Protein AF-A0A2N2HYA9-F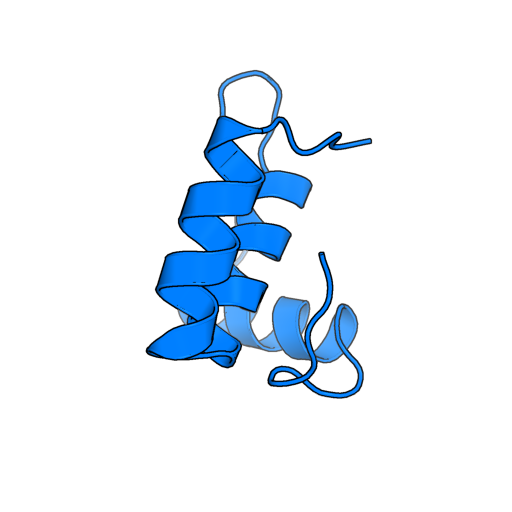1 (afdb_monomer)

Secondary structure (DSSP, 8-state):
-----HHHHHHHHHHHTT-HHHHHHHHHHHHH--TTS-----SS-HHHHHHHHHHHH-SSTTS---

Sequence (66 aa):
MFKPNRKFKRNYDRLYRKDPAAANVFLMLAELADENGEVKLVTPFPEEEIQRLMVTRFDDPRRYSL

Mean predicted aligned error: 2.93 Å

Radius of gyration: 11.89 Å; Cα contacts (8 Å, |Δi|>4): 47; chains: 1; bounding box: 29×19×29 Å

Structure (mmCIF, N/CA/C/O backbone):
data_AF-A0A2N2HYA9-F1
#
_entry.id   AF-A0A2N2HYA9-F1
#
loop_
_atom_site.group_PDB
_atom_site.id
_atom_site.type_symbol
_atom_site.label_atom_id
_atom_site.label_alt_id
_atom_site.label_comp_id
_atom_site.label_asym_id
_atom_site.label_entity_id
_atom_site.label_seq_id
_atom_site.pdbx_PDB_ins_code
_atom_site.Cartn_x
_atom_site.Cartn_y
_atom_site.Cartn_z
_atom_site.occupancy
_atom_site.B_iso_or_equiv
_atom_site.auth_seq_id
_atom_site.auth_comp_id
_atom_site.auth_asym_id
_atom_site.auth_atom_id
_atom_site.pdbx_PDB_model_num
ATOM 1 N N . MET A 1 1 ? 8.357 -5.946 9.983 1.00 68.31 1 MET A N 1
ATOM 2 C CA . MET A 1 1 ? 6.974 -6.388 9.691 1.00 68.31 1 MET A CA 1
ATOM 3 C C . MET A 1 1 ? 6.019 -5.307 10.167 1.00 68.31 1 MET A C 1
ATOM 5 O O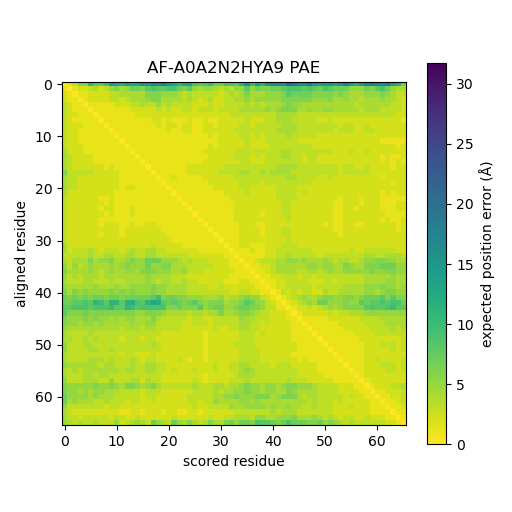 . MET A 1 1 ? 5.989 -5.024 11.362 1.00 68.31 1 MET A O 1
ATOM 9 N N . PHE A 1 2 ? 5.313 -4.664 9.237 1.00 85.75 2 PHE A N 1
ATOM 10 C CA . PHE A 1 2 ? 4.361 -3.595 9.532 1.00 85.75 2 PHE A CA 1
ATOM 11 C C . PHE A 1 2 ? 3.199 -4.119 10.393 1.00 85.75 2 PHE A C 1
ATOM 13 O O . PHE A 1 2 ? 2.660 -5.193 10.132 1.00 85.75 2 PHE A O 1
ATOM 20 N N . LYS A 1 3 ? 2.828 -3.376 11.443 1.00 91.06 3 LYS A N 1
ATOM 21 C CA . LYS A 1 3 ? 1.667 -3.680 12.292 1.00 91.06 3 LYS A CA 1
ATOM 22 C C . LYS A 1 3 ? 0.711 -2.485 12.274 1.00 91.06 3 LYS A C 1
ATOM 24 O O . LYS A 1 3 ? 1.020 -1.461 12.890 1.00 91.06 3 LYS A O 1
ATOM 29 N N . PRO A 1 4 ? -0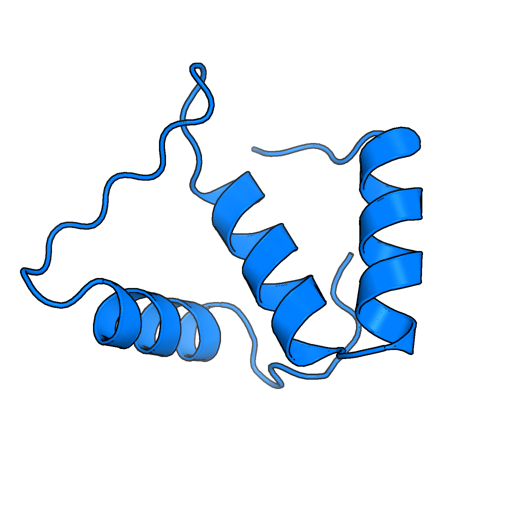.443 -2.582 11.593 1.00 92.25 4 PRO A N 1
ATOM 30 C CA . PRO A 1 4 ? -1.369 -1.466 11.480 1.00 92.25 4 PRO A CA 1
ATOM 31 C C . PRO A 1 4 ? -1.967 -1.110 12.845 1.00 92.25 4 PRO A C 1
ATOM 33 O O . PRO A 1 4 ? -2.512 -1.954 13.554 1.00 92.25 4 PRO A O 1
ATOM 36 N N . ASN A 1 5 ? -1.902 0.170 13.213 1.00 95.25 5 ASN A N 1
ATOM 37 C CA . ASN A 1 5 ? -2.565 0.678 14.413 1.00 95.25 5 ASN A CA 1
ATOM 38 C C . ASN A 1 5 ? -4.032 1.066 14.129 1.00 95.25 5 ASN A C 1
ATOM 40 O O . ASN A 1 5 ? -4.482 1.140 12.983 1.00 95.25 5 ASN A O 1
ATOM 44 N N . ARG A 1 6 ? -4.798 1.376 15.185 1.00 96.94 6 ARG A N 1
ATOM 45 C CA . ARG A 1 6 ? -6.225 1.741 15.068 1.00 96.94 6 ARG A CA 1
ATOM 46 C C . ARG A 1 6 ? -6.472 2.932 14.131 1.00 96.94 6 ARG A C 1
ATOM 48 O O . ARG A 1 6 ? -7.493 2.969 13.443 1.00 96.94 6 ARG A O 1
ATOM 55 N N . LYS A 1 7 ? -5.560 3.910 14.102 1.00 96.81 7 LYS A N 1
ATOM 56 C CA . LYS A 1 7 ? -5.663 5.084 13.221 1.00 96.81 7 LYS A CA 1
ATOM 57 C C . LYS A 1 7 ? -5.473 4.677 11.759 1.00 96.81 7 LYS A C 1
ATOM 59 O O . LYS A 1 7 ? -6.261 5.111 10.923 1.00 96.81 7 LYS A O 1
ATOM 64 N N . PHE A 1 8 ? -4.487 3.825 11.479 1.00 96.81 8 PHE A N 1
ATOM 65 C CA . PHE A 1 8 ? -4.232 3.276 10.151 1.00 96.81 8 PHE A CA 1
ATOM 66 C C . PHE A 1 8 ? -5.441 2.497 9.640 1.00 96.81 8 PHE A C 1
ATOM 68 O O . PHE A 1 8 ? -5.963 2.824 8.578 1.00 96.81 8 PHE A O 1
ATOM 75 N N . LYS A 1 9 ? -5.962 1.563 10.448 1.00 97.25 9 LYS A N 1
ATOM 76 C CA . LYS A 1 9 ? -7.139 0.764 10.085 1.00 97.25 9 LYS A CA 1
ATOM 77 C C . LYS A 1 9 ? -8.340 1.627 9.719 1.00 97.25 9 LYS A C 1
ATOM 79 O O . LYS A 1 9 ? -8.934 1.454 8.666 1.00 97.25 9 LYS A O 1
ATOM 84 N N . ARG A 1 10 ? -8.634 2.648 10.527 1.00 97.94 10 ARG A N 1
ATOM 85 C CA . ARG A 1 10 ? -9.723 3.588 10.231 1.00 97.94 10 ARG A CA 1
ATOM 86 C C . ARG A 1 10 ? -9.523 4.328 8.903 1.00 97.94 10 ARG A C 1
ATOM 88 O O . ARG A 1 10 ? -10.504 4.607 8.219 1.00 97.94 10 ARG A O 1
ATOM 95 N N . ASN A 1 11 ? -8.291 4.711 8.571 1.00 97.88 11 ASN A N 1
ATOM 96 C C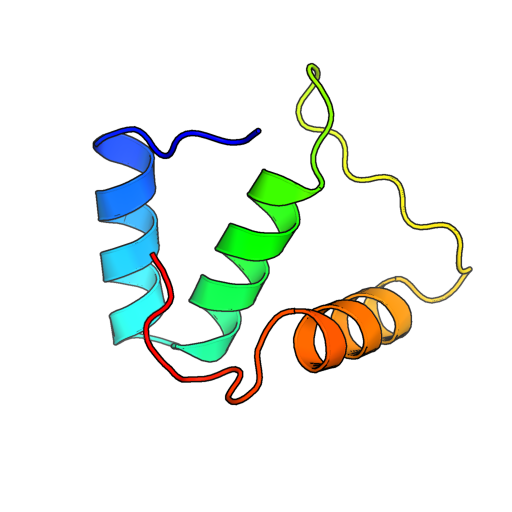A . ASN A 1 11 ? -7.996 5.394 7.311 1.00 97.88 11 ASN A CA 1
ATOM 97 C C . ASN A 1 11 ? -8.120 4.438 6.122 1.00 97.88 11 ASN A C 1
ATOM 99 O O . ASN A 1 11 ? -8.757 4.803 5.136 1.00 97.88 11 ASN A O 1
ATOM 103 N N . TYR A 1 12 ? -7.597 3.219 6.256 1.00 98.06 12 TYR A N 1
ATOM 104 C CA . TYR A 1 12 ? -7.749 2.158 5.267 1.00 98.06 12 TYR A CA 1
ATOM 105 C C . TYR A 1 12 ? -9.229 1.849 5.013 1.00 98.06 12 TYR A C 1
ATOM 107 O O . TYR A 1 12 ? -9.668 1.960 3.879 1.00 98.06 12 TYR A O 1
ATOM 115 N N . ASP A 1 13 ? -10.035 1.595 6.050 1.00 98.12 13 ASP A N 1
ATOM 116 C CA . ASP A 1 13 ? -11.466 1.276 5.905 1.00 98.12 13 ASP A CA 1
ATOM 117 C C . ASP A 1 13 ? -12.241 2.394 5.192 1.00 98.12 13 ASP A C 1
ATOM 119 O O . ASP A 1 13 ? -13.139 2.146 4.385 1.00 98.12 13 ASP A O 1
ATOM 123 N N . ARG A 1 14 ? -11.905 3.655 5.492 1.00 98.12 14 ARG A N 1
ATOM 124 C CA . ARG A 1 14 ? -12.504 4.822 4.828 1.00 98.12 14 ARG A CA 1
ATOM 125 C C . ARG A 1 14 ? -12.108 4.908 3.360 1.00 98.12 14 ARG A C 1
ATOM 127 O O . ARG A 1 14 ? -12.953 5.276 2.549 1.00 98.12 14 ARG A O 1
ATOM 134 N N . LEU A 1 15 ? -10.849 4.620 3.041 1.00 97.94 15 LEU A N 1
ATOM 135 C CA . LEU A 1 15 ? -10.348 4.628 1.672 1.00 97.94 15 LEU A CA 1
ATOM 136 C C . LEU A 1 15 ? -10.931 3.455 0.880 1.00 97.94 15 LEU A C 1
ATOM 138 O O . LEU A 1 15 ? -11.450 3.675 -0.204 1.00 97.94 15 LEU A O 1
ATOM 142 N N . TYR A 1 16 ? -10.978 2.262 1.471 1.00 98.06 16 TYR A N 1
ATOM 143 C CA . TYR A 1 16 ? -11.478 1.035 0.852 1.00 98.06 16 TYR A CA 1
ATOM 144 C C . TYR A 1 16 ? -12.935 1.165 0.401 1.00 98.06 16 TYR A C 1
ATOM 146 O O . TYR A 1 16 ? -13.299 0.728 -0.683 1.00 98.06 16 TYR A O 1
ATOM 154 N N . ARG A 1 17 ? -13.777 1.837 1.199 1.00 97.56 17 ARG A N 1
ATOM 155 C CA . ARG A 1 17 ? -15.174 2.125 0.824 1.00 97.56 17 ARG A CA 1
ATOM 156 C C . ARG A 1 17 ? -15.311 3.036 -0.397 1.00 97.56 17 ARG A C 1
ATOM 158 O O . ARG A 1 17 ? -16.366 3.026 -1.019 1.00 97.56 17 ARG A O 1
ATOM 165 N N . LYS A 1 18 ? -14.304 3.863 -0.687 1.00 97.94 18 LYS A N 1
ATOM 166 C CA . LYS A 1 18 ? -14.290 4.766 -1.846 1.00 97.94 18 LYS A CA 1
ATOM 167 C C . LYS A 1 18 ? -13.641 4.099 -3.052 1.00 97.94 18 LYS A C 1
ATOM 169 O O . LYS A 1 18 ? -14.190 4.152 -4.143 1.00 97.94 18 LYS A O 1
ATOM 174 N N . ASP A 1 19 ? -12.482 3.494 -2.825 1.00 97.75 19 ASP A N 1
ATOM 175 C CA . ASP A 1 19 ? -11.679 2.805 -3.821 1.00 97.75 19 ASP A CA 1
ATOM 176 C C . ASP A 1 19 ? -10.893 1.665 -3.138 1.00 97.75 19 ASP A C 1
ATOM 178 O O . ASP A 1 19 ? -9.899 1.912 -2.439 1.00 97.75 19 ASP A O 1
ATOM 182 N N . PRO A 1 20 ? -11.335 0.408 -3.323 1.00 97.19 20 PRO A N 1
AT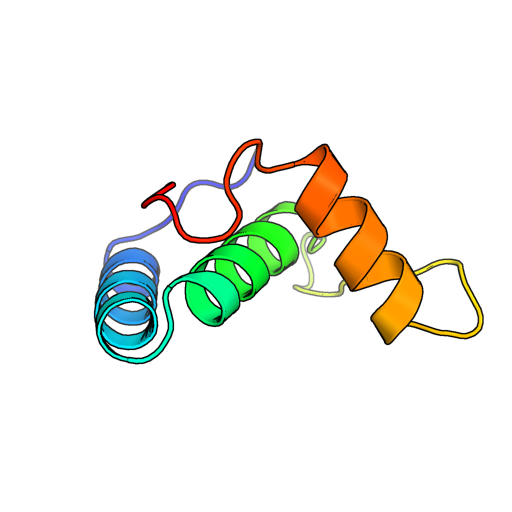OM 183 C CA . PRO A 1 20 ? -10.652 -0.765 -2.789 1.00 97.19 20 PRO A CA 1
ATOM 184 C C . PRO A 1 20 ? -9.192 -0.901 -3.238 1.00 97.19 20 PRO A C 1
ATOM 186 O O . PRO A 1 20 ? -8.340 -1.286 -2.437 1.00 97.19 20 PRO A O 1
ATOM 189 N N . ALA A 1 21 ? -8.887 -0.562 -4.495 1.00 95.62 21 ALA A N 1
ATOM 190 C CA . ALA A 1 21 ? -7.540 -0.688 -5.040 1.00 95.62 21 ALA A CA 1
ATOM 191 C C . ALA A 1 21 ? -6.608 0.362 -4.430 1.00 95.62 21 ALA A C 1
ATOM 193 O O . ALA A 1 21 ? -5.505 0.026 -3.999 1.00 95.62 21 ALA A O 1
ATOM 194 N N . ALA A 1 22 ? -7.072 1.608 -4.295 1.00 96.38 22 ALA A N 1
ATOM 195 C CA . ALA A 1 22 ? -6.300 2.662 -3.639 1.00 96.38 22 ALA A CA 1
ATOM 196 C C . ALA A 1 22 ? -5.983 2.325 -2.171 1.00 96.38 22 ALA A C 1
ATOM 198 O O . ALA A 1 22 ? -4.892 2.625 -1.685 1.00 96.38 22 ALA A O 1
ATOM 199 N N . ALA A 1 23 ? -6.907 1.671 -1.460 1.00 97.69 23 ALA A N 1
ATOM 200 C CA . ALA A 1 23 ? -6.659 1.219 -0.093 1.00 97.69 23 ALA A CA 1
ATOM 201 C C . ALA A 1 23 ? -5.563 0.151 -0.020 1.00 97.69 23 ALA A C 1
ATOM 203 O O . ALA A 1 23 ? -4.699 0.218 0.855 1.00 97.69 23 ALA A O 1
ATOM 204 N N . ASN A 1 24 ? -5.559 -0.796 -0.956 1.00 97.06 24 ASN A N 1
ATOM 205 C CA . ASN A 1 24 ? -4.527 -1.826 -1.029 1.00 97.06 24 ASN A CA 1
ATOM 206 C C . ASN A 1 24 ? -3.163 -1.265 -1.456 1.00 97.06 24 ASN A C 1
ATOM 208 O O . ASN A 1 24 ? -2.153 -1.665 -0.881 1.00 97.06 24 ASN A O 1
ATOM 212 N N . VAL A 1 25 ? -3.126 -0.264 -2.344 1.00 96.69 25 VAL A N 1
ATOM 213 C CA . VAL A 1 25 ? -1.897 0.501 -2.625 1.00 96.69 25 VAL A 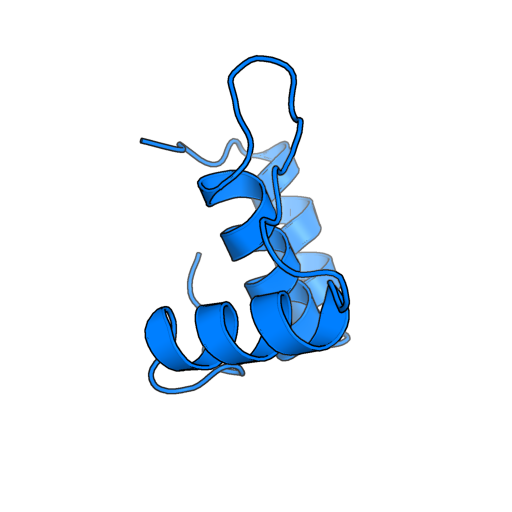CA 1
ATOM 214 C C . VAL A 1 25 ? -1.389 1.170 -1.349 1.00 96.69 25 VAL A C 1
ATOM 216 O O . VAL A 1 25 ? -0.217 1.045 -1.013 1.00 96.69 25 VAL A O 1
ATOM 219 N N . PHE A 1 26 ? -2.266 1.834 -0.593 1.00 96.38 26 PHE A N 1
ATOM 220 C CA . PHE A 1 26 ? -1.890 2.481 0.665 1.00 96.38 26 PHE A CA 1
ATOM 221 C C . PHE A 1 26 ? -1.332 1.490 1.700 1.00 96.38 26 PHE A C 1
ATOM 223 O O . PHE A 1 26 ? -0.340 1.793 2.362 1.00 96.38 26 PHE A O 1
ATOM 230 N N . LEU A 1 27 ? -1.935 0.302 1.819 1.00 96.50 27 LEU A N 1
ATOM 231 C CA . LEU A 1 27 ? -1.417 -0.784 2.654 1.00 96.50 27 LEU A CA 1
ATOM 232 C C . LEU A 1 27 ? -0.028 -1.235 2.202 1.00 96.50 27 LEU A C 1
ATOM 234 O O . LEU A 1 27 ? 0.890 -1.253 3.014 1.00 96.50 27 LEU A O 1
ATOM 238 N N . MET A 1 28 ? 0.138 -1.538 0.917 1.00 96.44 28 MET A N 1
ATOM 239 C CA . MET A 1 28 ? 1.411 -1.994 0.364 1.00 96.44 28 MET A CA 1
ATOM 240 C C . MET A 1 28 ? 2.526 -0.960 0.548 1.00 96.44 28 MET A C 1
ATOM 242 O O . MET A 1 28 ? 3.622 -1.310 0.971 1.00 96.44 28 MET A O 1
ATOM 246 N N . LEU A 1 29 ? 2.251 0.322 0.295 1.00 95.69 29 LEU A N 1
ATOM 247 C CA . LEU A 1 29 ? 3.232 1.389 0.512 1.00 95.69 29 LEU A CA 1
ATOM 248 C C . LEU A 1 29 ? 3.647 1.483 1.985 1.00 95.69 29 LEU A C 1
ATOM 250 O O . LEU A 1 29 ? 4.822 1.680 2.271 1.00 95.69 29 LEU A O 1
ATOM 254 N N . ALA A 1 30 ? 2.716 1.290 2.922 1.00 95.44 30 ALA A N 1
ATOM 255 C CA . ALA A 1 30 ? 3.035 1.260 4.348 1.00 95.44 30 ALA A CA 1
ATOM 256 C C . ALA A 1 30 ? 3.838 0.013 4.764 1.00 95.44 30 ALA A C 1
ATOM 258 O O . ALA A 1 30 ? 4.605 0.076 5.721 1.00 95.44 30 ALA A O 1
ATOM 259 N N . GLU A 1 31 ? 3.669 -1.112 4.064 1.00 94.50 31 GLU A N 1
ATOM 260 C CA . GLU A 1 31 ? 4.480 -2.319 4.260 1.00 94.50 31 GLU A CA 1
ATOM 261 C C . GLU A 1 31 ? 5.909 -2.163 3.717 1.00 94.50 31 GLU A C 1
ATOM 263 O O . GLU A 1 31 ? 6.836 -2.718 4.307 1.00 94.50 31 GLU A O 1
ATOM 268 N N . LEU A 1 32 ? 6.074 -1.428 2.610 1.00 94.19 32 LEU A N 1
ATOM 269 C CA . LEU A 1 32 ? 7.358 -1.177 1.942 1.00 94.19 32 LEU A CA 1
ATOM 270 C C . LEU A 1 32 ? 8.160 -0.033 2.562 1.00 94.19 32 LEU A C 1
ATOM 272 O O . LEU A 1 32 ? 9.375 0.022 2.376 1.00 94.19 32 LEU A O 1
ATOM 276 N N . ALA A 1 33 ? 7.483 0.890 3.241 1.00 94.56 33 ALA A N 1
ATOM 277 C CA . ALA A 1 33 ? 8.122 2.040 3.850 1.00 94.56 33 ALA A CA 1
ATOM 278 C C . ALA A 1 33 ? 9.173 1.614 4.885 1.00 94.56 33 ALA A C 1
ATOM 280 O O . ALA A 1 33 ? 8.963 0.684 5.672 1.00 94.56 33 ALA A O 1
ATOM 281 N N . ASP A 1 34 ? 10.301 2.319 4.891 1.00 92.50 34 ASP A N 1
ATOM 282 C CA . ASP A 1 34 ? 11.337 2.137 5.899 1.00 92.50 34 ASP A CA 1
ATOM 283 C C . ASP A 1 34 ? 10.957 2.783 7.247 1.00 92.50 34 ASP A C 1
ATOM 285 O O . ASP A 1 34 ? 9.843 3.269 7.459 1.00 92.50 34 ASP A O 1
ATOM 289 N N . GLU A 1 35 ? 11.888 2.773 8.201 1.00 90.38 35 GLU A N 1
ATOM 290 C CA . GLU A 1 35 ? 11.687 3.349 9.536 1.00 90.38 35 GLU A CA 1
ATOM 291 C C . GLU A 1 35 ? 11.436 4.866 9.536 1.00 90.38 35 GLU A C 1
ATOM 293 O O . GLU A 1 35 ? 10.833 5.382 10.480 1.00 90.38 35 GLU A O 1
ATOM 298 N N . ASN A 1 36 ? 11.828 5.564 8.467 1.00 92.12 36 ASN A N 1
ATOM 299 C CA . ASN A 1 36 ? 11.577 6.990 8.273 1.00 92.12 36 ASN A CA 1
ATOM 300 C C . ASN A 1 36 ? 10.259 7.250 7.528 1.00 92.12 36 ASN A C 1
ATOM 302 O O . ASN A 1 36 ? 9.836 8.399 7.398 1.00 92.12 36 ASN A O 1
ATOM 306 N N . GLY A 1 37 ? 9.580 6.196 7.067 1.00 90.06 37 GLY A N 1
ATOM 307 C CA . GLY A 1 37 ? 8.373 6.302 6.256 1.00 90.06 37 GLY A CA 1
ATOM 308 C C . GLY A 1 37 ? 8.658 6.536 4.772 1.00 90.06 37 GLY A C 1
ATOM 309 O O . GLY A 1 37 ? 7.747 6.935 4.046 1.00 90.06 37 GLY A O 1
ATOM 310 N N . GLU A 1 38 ? 9.891 6.308 4.313 1.00 93.50 38 GLU A N 1
ATOM 311 C CA . GLU A 1 38 ? 10.271 6.479 2.914 1.00 93.50 38 GLU A CA 1
ATOM 312 C C . GLU A 1 38 ? 10.058 5.184 2.129 1.00 93.50 38 GLU A C 1
ATOM 314 O O . GLU A 1 38 ? 10.437 4.096 2.563 1.00 93.50 38 GLU A O 1
ATOM 319 N N . VAL A 1 39 ? 9.475 5.303 0.936 1.00 93.31 39 VAL A N 1
ATOM 320 C CA . VAL A 1 39 ? 9.359 4.194 -0.016 1.00 93.31 39 VAL A CA 1
ATOM 321 C C . VAL A 1 39 ? 10.404 4.396 -1.102 1.00 93.31 39 VAL A C 1
ATOM 323 O O . VAL A 1 39 ? 10.369 5.388 -1.829 1.00 93.31 39 VAL A O 1
ATOM 326 N N . LYS A 1 40 ? 11.333 3.447 -1.219 1.00 91.69 40 LYS A N 1
ATOM 327 C CA . LYS A 1 40 ? 12.376 3.463 -2.248 1.00 91.69 40 LYS A CA 1
ATOM 328 C C . LYS A 1 40 ? 11.937 2.601 -3.420 1.00 91.69 40 LYS A C 1
ATOM 330 O O . LYS A 1 40 ? 11.845 1.385 -3.295 1.00 91.69 40 LYS A O 1
ATOM 335 N N . LEU A 1 41 ? 11.665 3.260 -4.538 1.00 91.69 41 LEU A N 1
ATOM 336 C CA . LEU A 1 41 ? 11.370 2.634 -5.822 1.00 91.69 41 LEU A CA 1
ATOM 337 C C . LEU A 1 41 ? 12.636 2.694 -6.678 1.00 91.69 41 LEU A C 1
ATOM 339 O O . LEU A 1 41 ? 13.364 3.688 -6.648 1.00 91.69 41 LEU A O 1
ATOM 343 N N . VAL A 1 42 ? 12.948 1.600 -7.362 1.00 87.94 42 VAL A N 1
ATOM 344 C CA . VAL A 1 42 ? 14.236 1.415 -8.051 1.00 87.94 42 VAL A CA 1
ATOM 345 C C . VAL A 1 42 ? 14.150 1.835 -9.519 1.00 87.94 42 VAL A C 1
ATOM 347 O O . VAL A 1 42 ? 15.161 2.131 -10.156 1.00 87.94 42 VAL A O 1
ATOM 350 N N . THR A 1 43 ? 12.945 1.857 -10.077 1.00 87.75 43 THR A N 1
ATOM 351 C CA . THR A 1 43 ? 12.713 2.151 -11.489 1.00 87.75 43 THR A CA 1
ATOM 352 C C . THR A 1 43 ? 12.559 3.656 -11.750 1.00 87.75 43 THR A C 1
ATOM 354 O O . THR A 1 43 ? 12.114 4.404 -10.879 1.00 87.75 43 THR A O 1
ATOM 357 N N . PRO A 1 44 ? 12.866 4.125 -12.975 1.00 88.62 44 PRO A N 1
ATOM 358 C CA . PRO A 1 44 ? 12.588 5.504 -13.383 1.00 88.62 44 PRO A CA 1
ATOM 359 C C . PRO A 1 44 ? 11.086 5.804 -13.558 1.00 88.62 44 PRO A C 1
ATOM 361 O O . PRO A 1 44 ? 10.735 6.960 -13.775 1.00 88.62 44 PRO A O 1
ATOM 364 N N . PHE A 1 45 ? 10.214 4.790 -13.463 1.00 92.81 45 PHE A N 1
ATOM 365 C CA . PHE A 1 45 ? 8.761 4.894 -13.635 1.00 92.81 45 PHE A CA 1
ATOM 366 C C . PHE A 1 45 ? 8.036 4.337 -12.396 1.00 92.81 45 PHE A C 1
ATOM 368 O O . PHE A 1 45 ? 7.610 3.176 -12.392 1.00 92.81 45 PHE A O 1
ATOM 375 N N . PRO A 1 46 ? 7.892 5.147 -11.333 1.00 91.12 46 PRO A N 1
ATOM 376 C CA . PRO A 1 46 ? 7.289 4.736 -10.065 1.00 91.12 46 PRO A CA 1
ATOM 377 C C . PRO A 1 46 ? 5.926 4.049 -10.204 1.00 91.12 46 PRO A C 1
ATOM 379 O O . PRO A 1 46 ? 5.632 3.085 -9.500 1.00 91.12 46 PRO A O 1
ATOM 382 N N . GLU A 1 47 ? 5.090 4.525 -11.122 1.00 92.12 47 GLU A N 1
ATOM 383 C CA . GLU A 1 47 ? 3.745 4.008 -11.355 1.00 92.12 47 GLU A CA 1
ATOM 384 C C . GLU A 1 47 ? 3.768 2.562 -11.859 1.00 92.12 47 GLU A C 1
ATOM 386 O O . GLU A 1 47 ? 2.959 1.745 -11.417 1.00 92.12 47 GLU A O 1
ATOM 391 N N . GLU A 1 48 ? 4.706 2.224 -12.748 1.00 94.31 48 GLU A N 1
ATOM 392 C CA . GLU A 1 48 ? 4.856 0.860 -13.262 1.00 94.31 48 GLU A CA 1
ATOM 393 C C . GLU A 1 48 ? 5.321 -0.097 -12.166 1.00 94.31 48 GLU A C 1
ATOM 395 O O . GLU A 1 48 ? 4.828 -1.222 -12.059 1.00 94.31 48 GLU A O 1
ATOM 400 N N . GLU A 1 49 ? 6.258 0.341 -11.328 1.00 95.00 49 GLU A N 1
ATOM 401 C CA . GLU A 1 49 ? 6.755 -0.463 -10.215 1.00 95.00 49 GLU A CA 1
ATOM 402 C C . GLU A 1 49 ? 5.667 -0.697 -9.168 1.00 95.00 49 GLU A C 1
ATOM 404 O O . GLU A 1 49 ? 5.461 -1.836 -8.749 1.00 95.00 49 GLU A O 1
ATOM 409 N N . ILE A 1 50 ? 4.885 0.334 -8.830 1.00 94.19 50 ILE A N 1
ATOM 410 C CA . ILE A 1 50 ? 3.717 0.198 -7.951 1.00 94.19 50 ILE A CA 1
ATOM 411 C C . ILE A 1 50 ? 2.713 -0.801 -8.535 1.00 94.19 50 ILE A C 1
ATOM 413 O O . ILE A 1 50 ? 2.217 -1.657 -7.803 1.00 94.19 50 ILE A O 1
ATOM 417 N N . GLN A 1 51 ? 2.427 -0.743 -9.839 1.00 93.38 51 GLN A N 1
ATOM 418 C CA . GLN A 1 51 ? 1.521 -1.699 -10.483 1.00 93.38 51 GLN A CA 1
ATOM 419 C C . GLN A 1 51 ? 2.047 -3.138 -10.395 1.00 93.38 51 GLN A C 1
ATOM 421 O O . GLN A 1 51 ? 1.297 -4.044 -10.027 1.00 93.38 51 GLN A O 1
ATOM 426 N N . ARG A 1 52 ? 3.336 -3.360 -10.679 1.00 94.19 52 ARG A N 1
ATOM 427 C CA . ARG A 1 52 ? 3.962 -4.691 -10.586 1.00 94.19 52 ARG A CA 1
ATOM 428 C C . ARG A 1 52 ? 3.930 -5.232 -9.161 1.00 94.19 52 ARG A C 1
ATOM 430 O O . ARG A 1 52 ? 3.589 -6.398 -8.956 1.00 94.19 52 ARG A O 1
ATOM 437 N N . LEU A 1 53 ? 4.248 -4.392 -8.179 1.00 94.69 53 LEU A N 1
ATOM 438 C CA . LEU A 1 53 ? 4.206 -4.762 -6.767 1.00 94.69 53 LEU A CA 1
ATOM 439 C C . LEU A 1 53 ? 2.776 -5.081 -6.320 1.00 94.69 53 LEU A C 1
ATOM 441 O O . LEU A 1 53 ? 2.572 -6.090 -5.654 1.00 94.69 53 LEU A O 1
ATOM 445 N N . MET A 1 54 ? 1.780 -4.307 -6.762 1.00 94.44 54 MET A N 1
ATOM 446 C CA . MET A 1 54 ? 0.365 -4.564 -6.469 1.00 94.44 54 MET A CA 1
ATOM 447 C C . MET A 1 54 ? -0.090 -5.935 -6.971 1.00 94.44 54 MET A C 1
ATOM 449 O O . MET A 1 54 ? -0.690 -6.688 -6.210 1.00 94.44 54 MET A O 1
ATOM 453 N N . VAL A 1 55 ? 0.226 -6.274 -8.225 1.00 93.25 55 VAL A N 1
ATOM 454 C CA . VAL A 1 55 ? -0.115 -7.581 -8.818 1.00 93.25 55 VAL A CA 1
ATOM 455 C C . VAL A 1 55 ? 0.629 -8.724 -8.123 1.00 93.25 55 VAL A C 1
ATOM 457 O O . VAL A 1 55 ? 0.095 -9.817 -7.987 1.00 93.25 55 VAL A O 1
ATOM 460 N N . THR A 1 56 ? 1.854 -8.478 -7.657 1.00 93.88 56 THR A N 1
ATOM 461 C CA . THR A 1 56 ? 2.658 -9.490 -6.954 1.00 93.88 56 THR A CA 1
ATOM 462 C C . THR A 1 56 ? 2.171 -9.715 -5.521 1.00 93.88 56 THR A C 1
ATOM 464 O O . THR A 1 56 ? 2.244 -10.826 -5.001 1.00 93.88 56 THR A O 1
ATOM 467 N N . ARG A 1 57 ? 1.698 -8.656 -4.855 1.00 93.69 57 ARG A N 1
ATOM 468 C CA . ARG A 1 57 ? 1.303 -8.670 -3.441 1.00 93.69 57 ARG A CA 1
ATOM 469 C C . ARG A 1 57 ? -0.137 -9.130 -3.217 1.00 93.69 57 ARG A C 1
ATOM 471 O O . ARG A 1 57 ? -0.416 -9.674 -2.143 1.00 93.69 57 ARG A O 1
ATOM 478 N N . PHE A 1 58 ? -1.034 -8.878 -4.172 1.00 94.12 58 PHE A N 1
ATOM 479 C CA . PHE A 1 58 ? -2.468 -9.148 -4.060 1.00 94.12 58 PHE A CA 1
ATOM 480 C C . PHE A 1 58 ? -2.976 -9.960 -5.257 1.00 94.12 58 PHE A C 1
ATOM 482 O O . PHE A 1 58 ? -2.975 -9.463 -6.380 1.00 94.12 58 PHE A O 1
ATOM 489 N N . ASP A 1 59 ? -3.510 -11.158 -4.998 1.00 90.81 59 ASP A N 1
ATOM 490 C CA . ASP A 1 59 ? -4.169 -11.982 -6.029 1.00 90.81 59 ASP A CA 1
ATOM 491 C C . ASP A 1 59 ? -5.380 -11.266 -6.655 1.00 90.81 59 ASP A C 1
ATOM 493 O O . ASP A 1 59 ? -5.638 -11.365 -7.852 1.00 90.81 59 ASP A O 1
ATOM 497 N N . ASP A 1 60 ? -6.123 -10.523 -5.828 1.00 92.94 60 ASP A N 1
ATOM 498 C CA . ASP A 1 60 ? -7.169 -9.596 -6.255 1.00 92.94 60 ASP A CA 1
ATOM 499 C C . ASP A 1 60 ? -6.888 -8.217 -5.637 1.00 92.94 60 ASP A C 1
ATOM 501 O O . ASP A 1 60 ? -7.067 -8.039 -4.424 1.00 92.94 60 ASP A O 1
ATOM 505 N N . PRO A 1 61 ? -6.494 -7.211 -6.440 1.00 89.81 61 PRO A N 1
ATOM 506 C CA . PRO A 1 61 ? -6.142 -5.885 -5.943 1.00 89.81 61 PRO A CA 1
ATOM 507 C C . PRO A 1 61 ? -7.328 -5.132 -5.329 1.00 89.81 61 PRO A C 1
ATOM 509 O O . PRO A 1 61 ? -7.118 -4.086 -4.721 1.00 89.81 61 PRO A O 1
ATOM 512 N N . ARG A 1 62 ? -8.566 -5.626 -5.456 1.00 92.75 62 ARG A N 1
ATOM 513 C CA . ARG A 1 62 ? -9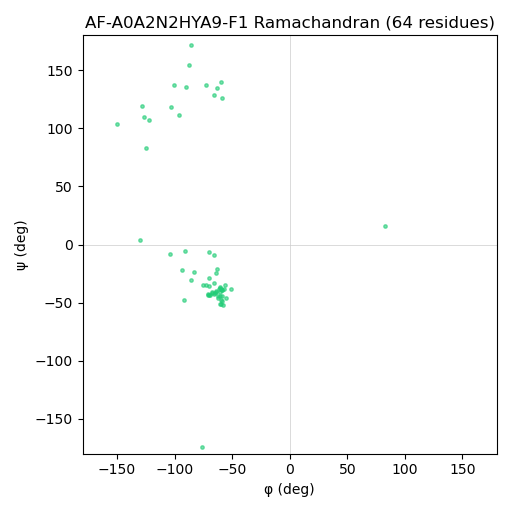.773 -5.021 -4.870 1.00 92.75 62 ARG A CA 1
ATOM 514 C C . ARG A 1 62 ? -10.278 -5.769 -3.640 1.00 92.75 62 ARG A C 1
ATOM 516 O O . ARG A 1 62 ? -11.169 -5.271 -2.947 1.00 92.75 62 ARG A O 1
ATOM 523 N N . ARG A 1 63 ? -9.725 -6.938 -3.320 1.00 95.25 63 ARG A N 1
ATOM 524 C CA . ARG A 1 63 ? -10.124 -7.692 -2.131 1.00 95.25 63 ARG A CA 1
ATOM 525 C C . ARG A 1 63 ? -9.596 -7.017 -0.867 1.00 95.25 63 ARG A C 1
ATOM 527 O O . ARG A 1 63 ? -8.454 -6.563 -0.808 1.00 95.25 63 ARG A O 1
ATOM 534 N N . TYR A 1 64 ? -10.442 -6.943 0.154 1.00 94.69 64 TYR A N 1
ATOM 535 C CA . TYR A 1 64 ? -10.064 -6.411 1.460 1.00 94.69 64 TYR A CA 1
ATOM 536 C C . TYR A 1 64 ? -8.888 -7.219 2.039 1.00 94.69 64 TYR A C 1
ATOM 538 O O . TYR A 1 64 ? -8.977 -8.446 2.117 1.00 94.69 64 TYR A O 1
ATOM 546 N N . SER A 1 65 ? -7.801 -6.535 2.414 1.00 93.25 65 SER A N 1
ATOM 547 C CA . SER A 1 65 ? -6.500 -7.166 2.707 1.00 93.25 65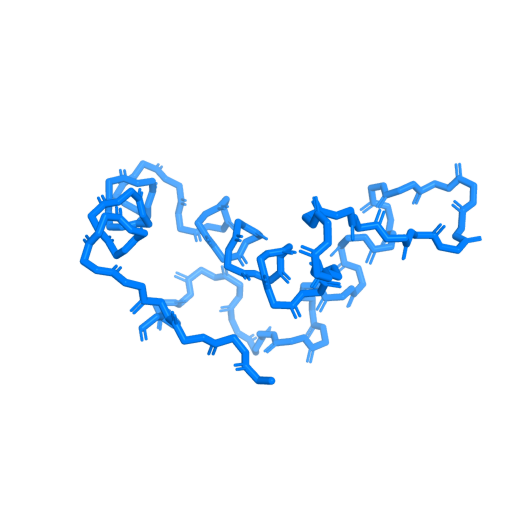 SER A CA 1
ATOM 548 C C . SER A 1 65 ? -5.862 -6.755 4.043 1.00 93.25 65 SER A C 1
ATOM 550 O O . SER A 1 65 ? -4.742 -7.177 4.326 1.00 93.25 65 SER A O 1
ATOM 552 N N . LEU A 1 66 ? -6.553 -5.941 4.854 1.00 88.44 66 LEU A N 1
ATOM 553 C CA . LEU A 1 66 ? -6.069 -5.448 6.152 1.00 88.44 66 LEU A CA 1
ATOM 554 C C . LEU A 1 66 ? -6.606 -6.233 7.358 1.00 88.44 66 LEU A C 1
ATOM 556 O O . LEU A 1 66 ? -5.789 -6.821 8.092 1.00 88.44 66 LEU A O 1
#

Solvent-accessib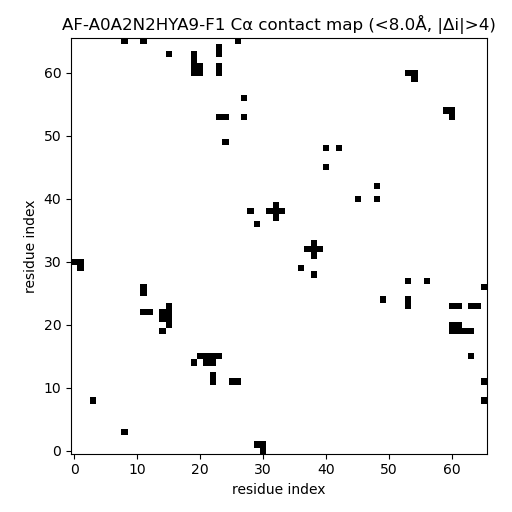le surface area (backbone atoms only — not comparable to full-atom values): 4078 Å² total; per-residue (Å²): 133,74,77,86,47,75,69,51,49,56,51,39,56,59,36,32,78,76,38,34,46,61,25,45,51,54,50,51,50,58,58,61,25,48,98,87,65,50,69,86,72,91,59,98,49,60,69,60,53,51,51,53,50,45,61,73,76,29,99,53,53,59,56,92,84,131

Foldseek 3Di:
DDDDDPVLVVVLVVVLVVPLLVSLLVVLLSVQADPVSDHDDDDPDVVVSSVVSCVVVDVDSSDDDD

pLDDT: mean 93.83, std 4.32, range [68.31, 98.12]